Protein AF-A0A936DAD0-F1 (afdb_monomer_lite)

Foldseek 3Di:
DDQQPQQLQNPVDGNVVAQVCCLVVVDNDPFPVNVVSNLLSCLVQLVLVSNQVQADCPAPLVDDDPCSVVSSNCSSCVCPQKDWRHKAFQDGDRFWTWIWTAIDHPRHTQIKIWIWTWDQDPNHIHTHFIFIFGPVPDDPCSNNDDPVRVVVVCVVCVVRTDTD

pLDDT: mean 93.8, std 7.24, range [50.81, 98.56]

Secondary structure (DSSP, 8-state):
--TTSBPTT-SSSBSTTTTHHHHTSSS---SHHHHHHHHHHHHHHT-HHHHHHTB-TTSTT---STTHHHHHHHHHHHTTTEEEEEEEEEEE-SSEEEEEEEEEETTEE--EEEEEEEEEETTEEEEEEEEEEEGGGS-GGGGG--HHHHHHHHHH-GGG-B--

Radius of gyration: 15.32 Å; chains: 1; bounding box: 40×43×34 Å

Structure (mmCIF, N/CA/C/O backbone):
data_AF-A0A936DAD0-F1
#
_entry.id   AF-A0A936DAD0-F1
#
loop_
_atom_site.group_PDB
_atom_site.id
_atom_site.type_symbol
_atom_site.label_atom_id
_atom_site.label_alt_id
_atom_site.label_comp_id
_atom_site.label_asym_id
_atom_site.label_entity_id
_atom_site.label_seq_id
_atom_site.pdbx_PDB_ins_code
_atom_site.Cartn_x
_atom_site.Cartn_y
_atom_site.Cartn_z
_atom_site.occupancy
_atom_site.B_iso_or_equiv
_atom_site.auth_seq_id
_atom_site.auth_comp_id
_atom_site.auth_asym_id
_atom_site.auth_atom_id
_atom_site.pdbx_PDB_model_num
ATOM 1 N N . MET A 1 1 ? -2.760 -17.907 4.692 1.00 88.25 1 MET A N 1
ATOM 2 C CA . MET A 1 1 ? -3.794 -17.607 3.678 1.00 88.25 1 MET A CA 1
ATOM 3 C C . MET A 1 1 ? -3.794 -18.727 2.656 1.00 88.25 1 MET A C 1
ATOM 5 O O . MET A 1 1 ? -2.707 -19.138 2.271 1.00 88.25 1 MET A O 1
ATOM 9 N N . ARG A 1 2 ? -4.946 -19.255 2.243 1.00 92.94 2 ARG A N 1
ATOM 10 C CA . ARG A 1 2 ? -5.022 -20.230 1.140 1.00 92.94 2 ARG A CA 1
ATOM 11 C C . ARG A 1 2 ? -5.263 -19.492 -0.183 1.00 92.94 2 ARG A C 1
ATOM 13 O O . ARG A 1 2 ? -5.911 -18.450 -0.156 1.00 92.94 2 ARG A O 1
ATOM 20 N N . PRO A 1 3 ? -4.840 -20.039 -1.338 1.00 91.19 3 PRO A N 1
ATOM 21 C CA . PRO A 1 3 ? -5.017 -19.385 -2.642 1.00 91.19 3 PRO A CA 1
ATOM 22 C C . PRO A 1 3 ? -6.465 -18.944 -2.938 1.00 91.19 3 PRO A C 1
ATOM 24 O O . PRO A 1 3 ? -6.692 -17.849 -3.440 1.00 91.19 3 PRO A O 1
ATOM 27 N N . LYS A 1 4 ? -7.452 -19.760 -2.544 1.00 94.88 4 LYS A N 1
ATOM 28 C CA . LYS A 1 4 ? -8.888 -19.492 -2.746 1.00 94.88 4 LYS A CA 1
ATOM 29 C C . LYS A 1 4 ? -9.525 -18.514 -1.753 1.00 94.88 4 LYS A C 1
ATOM 31 O O . LYS A 1 4 ? -10.691 -18.167 -1.917 1.00 94.88 4 LYS A O 1
ATOM 36 N N . ASP A 1 5 ? -8.825 -18.150 -0.682 1.00 96.00 5 ASP A N 1
ATOM 37 C CA . ASP A 1 5 ? -9.369 -17.210 0.295 1.00 96.00 5 ASP A CA 1
ATOM 38 C C . ASP A 1 5 ? -9.417 -15.796 -0.332 1.00 96.00 5 ASP A C 1
ATOM 40 O O . ASP A 1 5 ? -8.601 -15.488 -1.209 1.00 96.00 5 ASP A O 1
ATOM 44 N N . PRO A 1 6 ? -10.346 -14.916 0.085 1.00 96.69 6 PRO A N 1
ATOM 45 C CA . PRO A 1 6 ? -10.391 -13.543 -0.412 1.00 96.69 6 PRO A CA 1
ATOM 46 C C . PRO A 1 6 ? -9.068 -12.810 -0.174 1.00 96.69 6 PRO A C 1
ATOM 48 O O . PRO A 1 6 ? -8.511 -12.868 0.927 1.00 96.69 6 PRO A O 1
ATOM 51 N N . CYS A 1 7 ? -8.584 -12.085 -1.184 1.00 97.88 7 CYS A N 1
ATOM 52 C CA . CYS A 1 7 ? -7.348 -11.321 -1.056 1.00 97.88 7 CYS A CA 1
ATOM 53 C C . CYS A 1 7 ? -7.479 -10.232 0.035 1.00 97.88 7 CYS A C 1
ATOM 55 O O . CYS A 1 7 ? -8.514 -9.553 0.073 1.00 97.88 7 CYS A O 1
ATOM 57 N N . PRO A 1 8 ? -6.462 -9.999 0.897 1.00 97.12 8 PRO A N 1
ATOM 58 C CA . PRO A 1 8 ? -6.539 -8.977 1.944 1.00 97.12 8 PRO A CA 1
ATOM 59 C C . PRO A 1 8 ? -6.825 -7.569 1.415 1.00 97.12 8 PRO A C 1
ATOM 61 O O . PRO A 1 8 ? -7.555 -6.822 2.063 1.00 97.12 8 PRO A O 1
ATOM 64 N N . CYS A 1 9 ? -6.327 -7.220 0.220 1.00 97.44 9 CYS A N 1
ATOM 65 C CA . CYS A 1 9 ? -6.613 -5.923 -0.400 1.00 97.44 9 CYS A CA 1
ATOM 66 C C . CYS A 1 9 ? -8.098 -5.707 -0.737 1.00 97.44 9 CYS A C 1
ATOM 68 O O . CYS A 1 9 ? -8.505 -4.570 -0.953 1.00 97.44 9 CYS A O 1
ATOM 70 N N . ARG A 1 10 ? -8.911 -6.775 -0.749 1.00 93.94 10 ARG A N 1
ATOM 71 C CA . ARG A 1 10 ? -10.358 -6.765 -1.022 1.00 93.94 10 ARG A CA 1
ATOM 72 C C . ARG A 1 10 ? -10.752 -6.202 -2.390 1.00 93.94 10 ARG A C 1
ATOM 74 O O . ARG A 1 10 ? -11.854 -5.696 -2.559 1.00 93.94 10 ARG A O 1
ATOM 81 N N . SER A 1 11 ? -9.917 -6.413 -3.404 1.00 84.69 11 SER A N 1
ATOM 82 C CA . SER A 1 11 ? -10.209 -6.104 -4.815 1.00 84.69 11 SER A CA 1
ATOM 83 C C . SER A 1 11 ? -11.333 -6.948 -5.457 1.00 84.69 11 SER A C 1
ATOM 85 O O . SER A 1 11 ? -11.580 -6.807 -6.649 1.00 84.69 11 SER A O 1
ATOM 87 N N . SER A 1 12 ? -12.025 -7.799 -4.687 1.00 80.00 12 SER A N 1
ATOM 88 C CA . SER A 1 12 ? -13.034 -8.794 -5.114 1.00 80.00 12 SER A CA 1
ATOM 89 C C . SER A 1 12 ? -12.501 -10.068 -5.788 1.00 80.00 12 SER A C 1
ATOM 91 O O . SER A 1 12 ? -13.293 -10.941 -6.130 1.00 80.00 12 SER A O 1
ATOM 93 N N . ALA A 1 13 ? -11.181 -10.223 -5.917 1.00 84.06 13 ALA A N 1
ATOM 94 C CA . ALA A 1 13 ? -10.538 -11.446 -6.403 1.00 84.06 13 ALA A CA 1
ATOM 95 C C . ALA A 1 13 ? -10.045 -12.357 -5.256 1.00 84.06 13 ALA A C 1
ATOM 97 O O . ALA A 1 13 ? -9.866 -11.923 -4.108 1.00 84.06 13 ALA A O 1
ATOM 98 N N . SER A 1 14 ? -9.810 -13.634 -5.577 1.00 96.69 14 SER A N 1
ATOM 99 C CA . SER A 1 14 ? -9.110 -14.564 -4.684 1.00 96.69 14 SER A CA 1
ATOM 100 C C . SER A 1 14 ? -7.666 -14.097 -4.454 1.00 96.69 14 SER A C 1
ATOM 102 O O . SER A 1 14 ? -7.139 -13.277 -5.208 1.00 96.69 14 SER A O 1
ATOM 104 N N . TYR A 1 15 ? -7.000 -14.593 -3.410 1.00 97.62 15 TYR A N 1
ATOM 105 C CA . TYR A 1 15 ? -5.585 -14.289 -3.201 1.00 97.62 15 TYR A CA 1
ATOM 106 C C . TYR A 1 15 ? -4.726 -14.747 -4.394 1.00 97.62 15 TYR A C 1
ATOM 108 O O . TYR A 1 15 ? -3.859 -13.986 -4.827 1.00 97.62 15 TYR A O 1
ATOM 116 N N . ALA A 1 16 ? -5.027 -15.925 -4.955 1.00 97.00 16 ALA A N 1
ATOM 117 C CA . ALA A 1 16 ? -4.348 -16.507 -6.115 1.00 97.00 16 ALA A CA 1
ATOM 118 C C . ALA A 1 16 ? -4.413 -15.624 -7.366 1.00 97.00 16 ALA A C 1
ATOM 120 O O . ALA A 1 16 ? -3.419 -15.475 -8.065 1.00 97.00 16 ALA A O 1
ATOM 121 N N . ASP A 1 17 ? -5.569 -15.008 -7.609 1.00 96.25 17 ASP A N 1
ATOM 122 C CA . 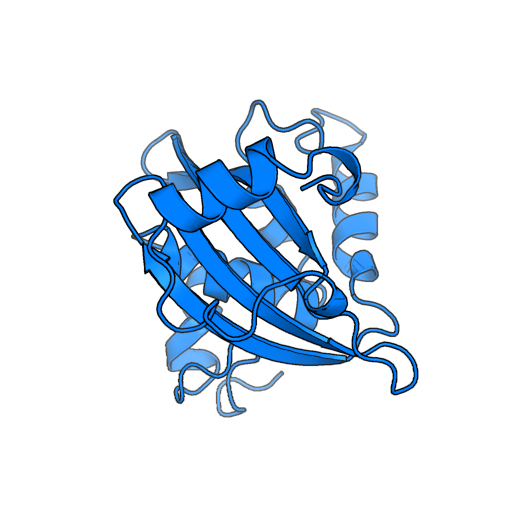ASP A 1 17 ? -5.821 -14.207 -8.812 1.00 96.25 17 ASP A CA 1
ATOM 123 C C . ASP A 1 17 ? -5.519 -12.715 -8.599 1.00 96.25 17 ASP A C 1
ATOM 125 O O . ASP A 1 17 ? -5.830 -11.882 -9.452 1.00 96.25 17 ASP A O 1
ATOM 129 N N . CYS A 1 18 ? -4.972 -12.346 -7.435 1.00 97.25 18 CYS A N 1
ATOM 130 C CA . CYS A 1 18 ? -4.755 -10.955 -7.061 1.00 97.25 18 CYS A CA 1
ATOM 131 C C . CYS A 1 18 ? -3.318 -10.660 -6.633 1.00 97.25 18 CYS A C 1
ATOM 133 O O . CYS A 1 18 ? -2.522 -10.232 -7.460 1.00 97.25 18 CYS A O 1
ATOM 135 N N . CYS A 1 19 ? -2.984 -10.821 -5.349 1.00 98.19 19 CYS A N 1
ATOM 136 C CA . CYS A 1 19 ? -1.678 -10.404 -4.827 1.00 98.19 19 CYS A CA 1
ATOM 137 C C . CYS A 1 19 ? -0.671 -11.552 -4.735 1.00 98.19 19 CYS A C 1
ATOM 139 O O . CYS A 1 19 ? 0.519 -11.277 -4.636 1.00 98.19 19 CYS A O 1
ATOM 141 N N . LEU A 1 20 ? -1.113 -12.816 -4.788 1.00 97.75 20 LEU A N 1
ATOM 142 C CA . LEU A 1 20 ? -0.194 -13.954 -4.758 1.00 97.75 20 LEU A CA 1
ATOM 143 C C . LEU A 1 20 ? 0.836 -13.911 -5.902 1.00 97.75 20 LEU A C 1
ATOM 145 O O . LEU A 1 20 ? 2.008 -14.053 -5.573 1.00 97.75 20 LEU A O 1
ATOM 149 N N . PRO A 1 21 ? 0.473 -13.613 -7.169 1.00 97.94 21 PRO A N 1
ATOM 150 C CA . PRO A 1 21 ? 1.447 -13.591 -8.261 1.00 97.94 21 PRO A CA 1
ATOM 151 C C . PRO A 1 21 ? 2.554 -12.542 -8.087 1.00 97.94 21 PRO A C 1
ATOM 153 O O . PRO A 1 21 ? 3.683 -12.725 -8.536 1.00 97.94 21 PRO A O 1
ATOM 156 N N . ALA A 1 22 ? 2.242 -11.432 -7.411 1.00 98.00 22 ALA A N 1
ATOM 157 C CA . ALA A 1 22 ? 3.247 -10.445 -7.038 1.00 98.00 22 ALA A CA 1
ATOM 158 C C . ALA A 1 22 ? 4.142 -10.978 -5.912 1.00 98.00 22 ALA A C 1
ATOM 160 O O . ALA A 1 22 ? 5.358 -10.835 -5.972 1.00 98.00 22 ALA A O 1
ATOM 161 N N . HIS A 1 23 ? 3.549 -11.609 -4.894 1.00 98.19 23 HIS A N 1
ATOM 162 C CA . HIS A 1 23 ? 4.275 -12.111 -3.727 1.00 98.19 23 HIS A CA 1
ATOM 163 C C . HIS A 1 23 ? 5.166 -13.325 -4.021 1.00 98.19 23 HIS A C 1
ATOM 165 O O . HIS A 1 23 ? 6.180 -13.490 -3.350 1.00 98.19 23 HIS A O 1
ATOM 171 N N . ASP A 1 24 ? 4.793 -14.180 -4.975 1.00 96.62 24 ASP A N 1
ATOM 172 C CA . ASP A 1 24 ? 5.586 -15.345 -5.390 1.00 96.62 24 ASP A CA 1
ATOM 173 C C . ASP A 1 24 ? 6.503 -15.064 -6.594 1.00 96.62 24 ASP A C 1
ATOM 175 O O . ASP A 1 24 ? 7.269 -15.935 -7.006 1.00 96.62 24 ASP A O 1
ATOM 179 N N . GLY A 1 25 ? 6.445 -13.844 -7.140 1.00 95.81 25 GLY A N 1
ATOM 180 C CA . GLY A 1 25 ? 7.282 -13.387 -8.247 1.00 95.81 25 GLY A CA 1
ATOM 181 C C . GLY A 1 25 ? 6.846 -13.870 -9.633 1.00 95.81 25 GLY A C 1
ATOM 182 O O . GLY A 1 25 ? 7.508 -13.535 -10.613 1.00 95.81 25 GLY A O 1
ATOM 183 N N . THR A 1 26 ? 5.743 -14.616 -9.763 1.00 96.94 26 THR A N 1
ATOM 184 C CA . THR A 1 26 ? 5.262 -15.103 -11.072 1.00 96.94 26 THR A CA 1
ATOM 185 C C . THR A 1 26 ? 4.715 -13.990 -11.963 1.00 96.94 26 THR A C 1
ATOM 187 O O . THR A 1 26 ? 4.781 -14.091 -13.190 1.00 96.94 26 THR A O 1
ATOM 190 N N . LYS A 1 27 ? 4.188 -12.915 -11.368 1.00 96.88 27 LYS A N 1
ATOM 191 C CA . LYS A 1 27 ? 3.764 -11.704 -12.073 1.00 96.88 27 LYS A CA 1
ATOM 192 C C . LYS A 1 27 ? 4.016 -10.463 -11.205 1.00 96.88 27 LYS A C 1
ATOM 194 O O . LYS A 1 27 ? 3.168 -10.118 -10.377 1.00 96.88 27 LYS A O 1
ATOM 199 N N . PRO A 1 28 ? 5.152 -9.772 -11.407 1.00 96.06 28 PRO A N 1
ATOM 200 C CA . PRO A 1 28 ? 5.440 -8.514 -10.730 1.00 96.06 28 PRO A CA 1
ATOM 201 C C . PRO A 1 28 ? 4.367 -7.447 -11.013 1.00 96.06 28 PRO A C 1
ATOM 203 O O . PRO A 1 28 ? 3.783 -7.448 -12.102 1.00 96.06 28 PRO A O 1
ATOM 206 N N . PRO A 1 29 ? 4.106 -6.523 -10.069 1.00 97.25 29 PRO A N 1
ATOM 207 C CA . PRO A 1 29 ? 3.216 -5.390 -10.303 1.00 97.25 29 PRO A CA 1
ATOM 208 C C . PRO A 1 29 ? 3.689 -4.537 -11.483 1.00 97.25 29 PRO A C 1
ATOM 210 O O . PRO A 1 29 ? 4.843 -4.114 -11.521 1.00 97.25 29 PRO A O 1
ATOM 213 N N . ALA A 1 30 ? 2.785 -4.250 -12.417 1.00 97.00 30 ALA A N 1
ATOM 214 C CA . ALA A 1 30 ? 3.073 -3.461 -13.614 1.00 97.00 30 ALA A CA 1
ATOM 215 C C . ALA A 1 30 ? 2.629 -1.991 -13.492 1.00 97.00 30 ALA A C 1
ATOM 217 O O . ALA A 1 30 ? 2.840 -1.204 -14.410 1.00 97.00 30 ALA A O 1
ATOM 218 N N . ALA A 1 31 ? 1.987 -1.620 -12.379 1.00 98.12 31 ALA A N 1
ATOM 219 C CA . ALA A 1 31 ? 1.513 -0.262 -12.122 1.00 98.12 31 ALA A CA 1
ATOM 220 C C . ALA A 1 31 ? 1.461 0.057 -10.613 1.00 98.12 31 ALA A C 1
ATOM 222 O O . ALA A 1 31 ? 1.213 -0.852 -9.808 1.00 98.12 31 ALA A O 1
ATOM 223 N N . PRO A 1 32 ? 1.577 1.340 -10.209 1.00 98.50 32 PRO A N 1
ATOM 224 C CA . PRO A 1 32 ? 1.482 1.781 -8.812 1.00 98.50 32 PRO A CA 1
ATOM 225 C C . PRO A 1 32 ? 0.285 1.214 -8.048 1.00 98.50 32 PRO A C 1
ATOM 227 O O . PRO A 1 32 ? 0.433 0.669 -6.955 1.00 98.50 32 PRO A O 1
ATOM 230 N N . ARG A 1 33 ? -0.909 1.232 -8.653 1.00 97.94 33 ARG A N 1
ATOM 231 C CA . ARG A 1 33 ? -2.118 0.659 -8.040 1.00 97.94 33 ARG A CA 1
ATOM 232 C C . ARG A 1 33 ? -2.001 -0.824 -7.678 1.00 97.94 33 ARG A C 1
ATOM 234 O O . ARG A 1 33 ? -2.652 -1.276 -6.735 1.00 97.94 33 ARG A O 1
ATOM 241 N N . GLU A 1 34 ? -1.252 -1.597 -8.460 1.00 98.12 34 GLU A N 1
ATOM 242 C CA . GLU A 1 34 ? -1.050 -3.026 -8.222 1.00 98.12 34 GLU A CA 1
ATOM 243 C C . GLU A 1 34 ? -0.063 -3.220 -7.076 1.00 98.12 34 GLU A C 1
ATOM 245 O O . GLU A 1 34 ? -0.328 -4.012 -6.169 1.00 98.12 34 GLU A O 1
ATOM 250 N N . LEU A 1 35 ? 1.014 -2.427 -7.060 1.00 98.56 35 LEU A N 1
ATOM 251 C CA . LEU A 1 35 ? 2.023 -2.482 -6.011 1.00 98.56 35 LEU A CA 1
ATOM 252 C C . LEU A 1 35 ? 1.474 -2.015 -4.655 1.00 98.56 35 LEU A C 1
ATOM 254 O O . LEU A 1 35 ? 1.744 -2.672 -3.653 1.00 98.56 35 LEU A O 1
ATOM 258 N N . VAL A 1 36 ? 0.615 -0.988 -4.610 1.00 98.44 36 VAL A N 1
ATOM 259 C CA . VAL A 1 36 ? -0.129 -0.607 -3.391 1.00 98.44 36 VAL A CA 1
ATOM 260 C C . VAL A 1 36 ? -0.915 -1.796 -2.835 1.00 98.44 36 VAL A C 1
ATOM 262 O O . VAL A 1 36 ? -0.822 -2.117 -1.651 1.00 98.44 36 VAL A O 1
ATOM 265 N N . ARG A 1 37 ? -1.689 -2.487 -3.683 1.00 98.44 37 ARG A N 1
ATOM 266 C CA . ARG A 1 37 ? -2.514 -3.631 -3.255 1.00 98.44 37 ARG A CA 1
ATOM 267 C C . ARG A 1 37 ? -1.666 -4.802 -2.766 1.00 98.44 37 ARG A C 1
ATOM 269 O O . ARG A 1 37 ? -2.039 -5.440 -1.774 1.00 98.44 37 ARG A O 1
ATOM 276 N N . ALA A 1 38 ? -0.560 -5.083 -3.454 1.00 98.38 38 ALA A N 1
ATOM 277 C CA . ALA A 1 38 ? 0.387 -6.119 -3.067 1.00 98.38 38 ALA A CA 1
ATOM 278 C C . ALA A 1 38 ? 1.040 -5.777 -1.721 1.00 98.38 38 ALA A C 1
ATOM 280 O O . ALA A 1 38 ? 0.884 -6.538 -0.771 1.00 98.38 38 ALA A O 1
ATOM 281 N N . ARG A 1 39 ? 1.630 -4.583 -1.570 1.00 98.38 39 ARG A N 1
ATOM 282 C CA . ARG A 1 39 ? 2.241 -4.127 -0.306 1.00 98.38 39 ARG A CA 1
ATOM 283 C C . ARG A 1 39 ? 1.242 -4.125 0.854 1.00 98.38 39 ARG A C 1
ATOM 285 O O . ARG A 1 39 ? 1.541 -4.673 1.911 1.00 98.38 39 ARG A O 1
ATOM 292 N N . TYR A 1 40 ? 0.017 -3.631 0.652 1.00 98.31 40 TYR A N 1
ATOM 293 C CA . TYR A 1 40 ? -1.049 -3.713 1.660 1.00 98.31 40 TYR A CA 1
ATOM 294 C C . TYR A 1 40 ? -1.314 -5.159 2.108 1.00 98.31 40 TYR A C 1
ATOM 296 O O . TYR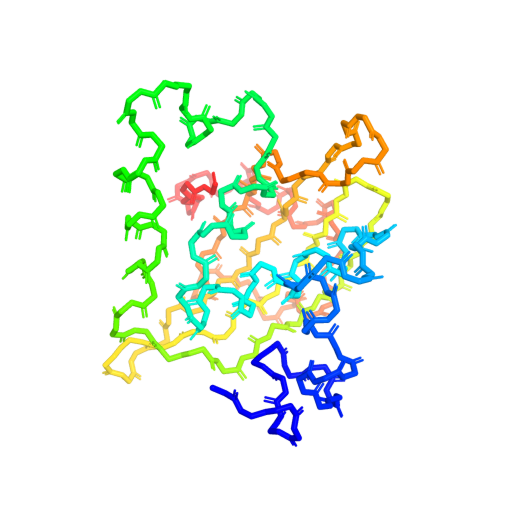 A 1 40 ? -1.416 -5.454 3.301 1.00 98.31 40 TYR A O 1
ATOM 304 N N . SER A 1 41 ? -1.421 -6.080 1.146 1.00 98.38 41 SER A N 1
ATOM 305 C CA . SER A 1 41 ? -1.660 -7.494 1.439 1.00 98.38 41 SER A CA 1
ATOM 306 C C . SER A 1 41 ? -0.455 -8.155 2.104 1.00 98.38 41 SER A C 1
ATOM 308 O O . SER A 1 41 ? -0.641 -9.003 2.973 1.00 98.38 41 SER A O 1
ATOM 310 N N . ALA A 1 42 ? 0.763 -7.755 1.747 1.00 98.38 42 ALA A N 1
ATOM 311 C CA . ALA A 1 42 ? 1.994 -8.220 2.368 1.00 98.38 42 ALA A CA 1
ATOM 312 C C . ALA A 1 42 ? 2.083 -7.803 3.842 1.00 98.38 42 ALA A C 1
ATOM 314 O O . ALA A 1 42 ? 2.376 -8.654 4.679 1.00 98.38 42 ALA A O 1
ATOM 315 N N . PHE A 1 43 ? 1.716 -6.564 4.192 1.00 97.81 43 PHE A N 1
ATOM 316 C CA . PHE A 1 43 ? 1.585 -6.145 5.594 1.00 97.81 43 PHE A CA 1
ATOM 317 C C . PHE A 1 43 ? 0.545 -6.979 6.355 1.00 97.81 43 PHE A C 1
ATOM 319 O O . PHE A 1 43 ? 0.817 -7.452 7.458 1.00 97.81 43 PHE A O 1
ATOM 326 N N . ALA A 1 44 ? -0.621 -7.227 5.749 1.00 97.56 44 ALA A N 1
ATOM 327 C CA . ALA A 1 44 ? -1.676 -8.043 6.355 1.00 97.56 44 ALA A CA 1
ATOM 328 C C . ALA A 1 44 ? -1.264 -9.508 6.594 1.00 97.56 44 ALA A C 1
ATOM 330 O O . ALA A 1 44 ? -1.825 -10.178 7.463 1.00 97.56 44 ALA A O 1
ATOM 331 N N . LEU A 1 45 ? -0.315 -10.014 5.804 1.00 97.44 45 LEU A N 1
ATOM 332 C CA . LEU A 1 45 ? 0.163 -11.396 5.841 1.00 97.44 45 LEU A CA 1
ATOM 333 C C . LEU A 1 45 ? 1.530 -11.556 6.527 1.00 97.44 45 LEU A C 1
ATOM 335 O O . LEU A 1 45 ? 1.955 -12.690 6.731 1.00 97.44 45 LEU A O 1
ATOM 339 N N . GLY A 1 46 ? 2.200 -10.458 6.889 1.00 97.81 46 GLY A N 1
ATOM 340 C CA . GLY A 1 46 ? 3.544 -10.475 7.474 1.00 97.81 46 GLY A CA 1
ATOM 341 C C . GLY A 1 46 ? 4.644 -10.893 6.491 1.00 97.81 46 GLY A C 1
ATOM 342 O O . GLY A 1 46 ? 5.601 -11.546 6.894 1.00 97.81 46 GLY A O 1
ATOM 343 N N . LEU A 1 47 ? 4.513 -10.555 5.204 1.00 98.25 47 LEU A N 1
ATOM 344 C CA . LEU A 1 47 ? 5.487 -10.896 4.157 1.00 98.25 47 LEU A CA 1
ATOM 345 C C . LEU A 1 47 ? 6.598 -9.836 4.076 1.00 98.25 47 LEU A C 1
ATOM 347 O O . LEU A 1 47 ? 6.678 -9.082 3.106 1.00 98.25 47 LEU A O 1
ATOM 351 N N . GLY A 1 48 ? 7.440 -9.756 5.111 1.00 96.94 48 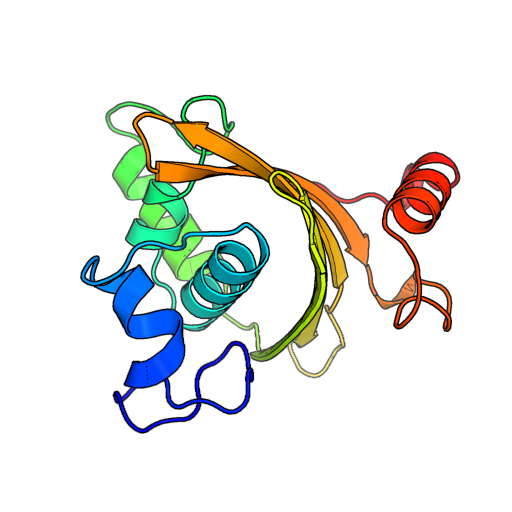GLY A N 1
ATOM 352 C CA . GLY A 1 48 ? 8.485 -8.730 5.219 1.00 96.94 48 GLY A CA 1
ATOM 353 C C . GLY A 1 48 ? 9.521 -8.760 4.097 1.00 96.94 48 GLY A C 1
ATOM 354 O O . GLY A 1 48 ? 9.945 -7.700 3.659 1.00 96.94 48 GLY A O 1
ATOM 355 N N . GLU A 1 49 ? 9.860 -9.943 3.579 1.00 96.69 49 GLU A N 1
ATOM 356 C CA . GLU A 1 49 ? 10.769 -10.094 2.430 1.00 96.69 49 GLU A CA 1
ATOM 357 C C . GLU A 1 49 ? 10.238 -9.356 1.197 1.00 96.69 49 GLU A C 1
ATOM 359 O O . GLU A 1 49 ? 10.950 -8.576 0.574 1.00 96.69 49 GLU A O 1
ATOM 364 N N . PHE A 1 50 ? 8.949 -9.527 0.884 1.00 97.69 50 PHE A N 1
ATOM 365 C CA . PHE A 1 50 ? 8.310 -8.821 -0.226 1.00 97.69 50 PHE A CA 1
ATOM 366 C C . PHE A 1 50 ? 8.250 -7.309 0.024 1.00 97.69 50 PHE A C 1
ATOM 368 O O . PHE A 1 50 ? 8.472 -6.514 -0.888 1.00 97.69 50 PHE A O 1
ATOM 375 N N . LEU A 1 51 ? 7.947 -6.893 1.259 1.00 97.38 51 LEU A N 1
ATOM 376 C CA . LEU A 1 51 ? 7.896 -5.476 1.623 1.00 97.38 51 LEU A CA 1
ATOM 377 C C . LEU A 1 51 ? 9.260 -4.804 1.462 1.00 97.38 51 LEU A C 1
ATOM 379 O O . LEU A 1 51 ? 9.316 -3.728 0.874 1.00 97.38 51 LEU A O 1
ATOM 383 N N . HIS A 1 52 ? 10.327 -5.450 1.934 1.00 96.12 52 HIS A N 1
ATOM 384 C CA . HIS A 1 52 ? 11.701 -4.974 1.804 1.00 96.12 52 HIS A CA 1
ATOM 385 C C . HIS A 1 52 ? 12.137 -4.951 0.339 1.00 96.12 52 HIS A C 1
ATOM 387 O O . HIS A 1 52 ? 12.553 -3.919 -0.172 1.00 96.12 52 HIS A O 1
ATOM 393 N N . ALA A 1 53 ? 11.938 -6.061 -0.377 1.00 95.50 53 ALA A N 1
ATOM 394 C CA . ALA A 1 53 ? 12.297 -6.180 -1.784 1.00 95.50 53 ALA A CA 1
ATOM 395 C C . ALA A 1 53 ? 11.510 -5.230 -2.694 1.00 95.50 53 ALA A C 1
ATOM 397 O O . ALA A 1 53 ? 11.860 -5.100 -3.854 1.00 95.50 53 ALA A O 1
ATOM 398 N N . THR A 1 54 ? 10.438 -4.583 -2.237 1.00 97.12 54 THR A N 1
ATOM 399 C CA . THR A 1 54 ? 9.694 -3.601 -3.044 1.00 97.12 54 THR A CA 1
ATOM 400 C C . THR A 1 54 ? 9.953 -2.155 -2.635 1.00 97.12 54 THR A C 1
ATOM 402 O O . THR A 1 54 ? 9.275 -1.272 -3.154 1.00 97.12 54 THR A O 1
ATOM 405 N N . LEU A 1 55 ? 10.909 -1.896 -1.740 1.00 96.69 55 LEU A N 1
ATOM 406 C CA . LEU A 1 55 ? 11.442 -0.555 -1.490 1.00 96.69 55 LEU A CA 1
ATOM 407 C C . LEU A 1 55 ? 12.393 -0.148 -2.620 1.00 96.69 55 LEU A C 1
ATOM 409 O O . LEU A 1 55 ? 13.034 -1.011 -3.221 1.00 96.69 55 LEU A O 1
ATOM 413 N N . SER A 1 56 ? 12.461 1.145 -2.923 1.00 95.69 56 SER A N 1
ATOM 414 C CA . SER A 1 56 ? 13.520 1.685 -3.775 1.00 95.69 56 SER A CA 1
ATOM 415 C C . SER A 1 56 ? 14.865 1.590 -3.073 1.00 95.69 56 SER A C 1
ATOM 417 O O . SER A 1 56 ? 14.942 1.562 -1.843 1.00 95.69 56 SER A O 1
ATOM 419 N N . SER A 1 57 ? 15.926 1.556 -3.871 1.00 92.94 57 SER A N 1
ATOM 420 C CA . SER A 1 57 ? 17.300 1.481 -3.369 1.00 92.94 57 SER A CA 1
ATOM 421 C C . SER A 1 57 ? 17.705 2.676 -2.492 1.00 92.94 57 SER A C 1
ATOM 423 O O . SER A 1 57 ? 18.607 2.552 -1.669 1.00 92.94 57 SER A O 1
ATOM 425 N N . ASP A 1 58 ? 17.031 3.819 -2.643 1.00 89.69 58 ASP A N 1
ATOM 426 C CA . ASP A 1 58 ? 17.253 5.052 -1.879 1.00 89.69 58 ASP A CA 1
ATOM 427 C C . ASP A 1 58 ? 16.331 5.215 -0.656 1.00 89.69 58 ASP A C 1
ATOM 429 O O . ASP A 1 58 ? 16.443 6.203 0.074 1.00 89.69 58 ASP A O 1
ATOM 433 N N . HIS A 1 59 ? 15.423 4.267 -0.413 1.00 91.25 59 HIS A N 1
ATOM 434 C CA . HIS A 1 59 ? 14.506 4.321 0.720 1.00 91.25 59 HIS A CA 1
ATOM 435 C C . HIS A 1 59 ? 15.265 4.117 2.042 1.00 91.25 59 HIS A C 1
ATOM 437 O O . HIS A 1 59 ? 16.108 3.231 2.144 1.00 91.25 59 HIS A O 1
ATOM 443 N N . GLU A 1 60 ? 14.930 4.860 3.103 1.00 85.50 60 GLU A N 1
ATOM 444 C CA . GLU A 1 60 ? 15.652 4.779 4.390 1.00 85.50 60 GLU A CA 1
ATOM 445 C C . GLU A 1 60 ? 15.626 3.376 5.027 1.00 85.50 60 GLU A C 1
ATOM 447 O O . GLU A 1 60 ? 16.583 2.937 5.664 1.00 85.50 60 GLU A O 1
ATOM 452 N N . ASP A 1 61 ? 14.524 2.654 4.816 1.00 85.56 61 ASP A N 1
ATOM 453 C CA . ASP A 1 61 ? 14.371 1.259 5.233 1.00 85.56 61 ASP A CA 1
ATOM 454 C C . ASP A 1 61 ? 15.059 0.246 4.305 1.00 85.56 61 ASP A C 1
ATOM 456 O O . ASP A 1 61 ? 15.175 -0.918 4.683 1.00 85.56 61 ASP A O 1
ATOM 460 N N . HIS A 1 62 ? 15.526 0.646 3.122 1.00 83.56 62 HIS A N 1
ATOM 461 C CA . HIS A 1 62 ? 16.336 -0.196 2.242 1.00 83.56 62 HIS A CA 1
ATOM 462 C C . HIS A 1 62 ? 17.800 -0.140 2.715 1.00 83.56 62 HIS A C 1
ATOM 464 O O . HIS A 1 62 ? 18.682 0.420 2.069 1.00 83.56 62 HIS A O 1
ATOM 470 N N . ALA A 1 63 ? 18.050 -0.663 3.918 1.00 71.31 63 ALA A N 1
ATOM 471 C CA . ALA A 1 63 ? 19.390 -0.720 4.490 1.00 71.31 63 ALA A CA 1
ATOM 472 C C . ALA A 1 63 ? 20.215 -1.833 3.825 1.00 71.31 63 ALA A C 1
ATOM 474 O O . ALA A 1 63 ? 19.750 -2.965 3.705 1.00 71.31 63 ALA A O 1
ATOM 475 N N . ASP A 1 64 ? 21.461 -1.531 3.458 1.00 62.25 64 ASP A N 1
ATOM 476 C CA . ASP A 1 64 ? 22.394 -2.511 2.901 1.00 62.25 64 ASP A CA 1
ATOM 477 C C . ASP A 1 64 ? 23.108 -3.327 3.998 1.00 62.25 64 ASP A C 1
ATOM 479 O O . ASP A 1 64 ? 23.437 -2.827 5.077 1.00 62.25 64 ASP A O 1
ATOM 483 N N . GLY A 1 65 ? 23.424 -4.592 3.698 1.00 66.31 65 GLY A N 1
ATOM 484 C CA . GLY A 1 65 ? 24.310 -5.435 4.514 1.00 66.31 65 GLY A CA 1
ATOM 485 C C . GLY A 1 65 ? 23.620 -6.218 5.642 1.00 66.31 65 GLY A C 1
ATOM 486 O O . GLY A 1 65 ? 22.527 -6.754 5.465 1.00 66.31 65 GLY A O 1
ATOM 487 N N . ASP A 1 66 ? 24.275 -6.323 6.805 1.00 64.31 66 ASP A N 1
ATOM 488 C CA . ASP A 1 66 ? 23.862 -7.182 7.937 1.00 64.31 66 ASP A CA 1
ATOM 489 C C . ASP A 1 66 ? 22.518 -6.786 8.584 1.00 64.31 66 ASP A C 1
ATOM 491 O O . ASP A 1 66 ? 21.999 -7.504 9.443 1.00 64.31 66 ASP A O 1
ATOM 495 N N . ASP A 1 67 ? 21.941 -5.651 8.185 1.00 82.75 67 ASP A N 1
ATOM 496 C CA . ASP A 1 67 ? 20.701 -5.124 8.750 1.00 82.75 67 ASP A CA 1
ATOM 497 C C . ASP A 1 67 ? 19.425 -5.624 8.053 1.00 82.75 67 ASP A C 1
ATOM 499 O O . ASP A 1 67 ? 18.331 -5.590 8.626 1.00 82.75 67 ASP A O 1
ATOM 503 N N . VAL A 1 68 ? 19.552 -6.170 6.839 1.00 89.31 68 VAL A N 1
ATOM 504 C CA . VAL A 1 68 ? 18.409 -6.670 6.055 1.00 89.31 68 VAL A CA 1
ATOM 505 C C . VAL A 1 68 ? 17.568 -7.679 6.854 1.00 89.31 68 VAL A C 1
ATOM 507 O O . VAL A 1 68 ? 16.349 -7.498 6.933 1.00 89.31 68 VAL A O 1
ATOM 510 N N . PRO A 1 69 ? 18.145 -8.692 7.544 1.00 92.56 69 PRO A N 1
ATOM 511 C CA . PRO A 1 69 ? 17.347 -9.631 8.335 1.00 92.56 69 PRO A CA 1
ATOM 512 C C . PRO A 1 69 ? 16.569 -8.961 9.476 1.00 92.56 69 PRO A C 1
ATOM 514 O O . PRO A 1 69 ? 15.452 -9.384 9.799 1.00 92.56 69 PRO A O 1
ATOM 517 N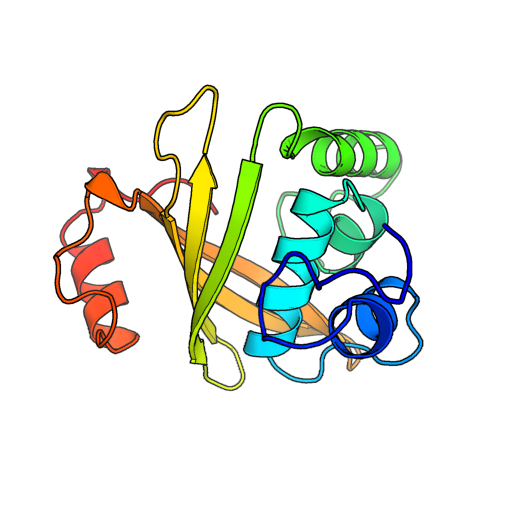 N . ARG A 1 70 ? 17.130 -7.910 10.095 1.00 92.00 70 ARG A N 1
ATOM 518 C CA . ARG A 1 70 ? 16.438 -7.140 11.138 1.00 92.00 70 ARG A CA 1
ATOM 519 C C . ARG A 1 70 ? 15.260 -6.390 10.532 1.00 92.00 70 ARG A C 1
ATOM 521 O O . ARG A 1 70 ? 14.144 -6.541 11.034 1.00 92.00 70 ARG A O 1
ATOM 528 N N . ARG A 1 71 ? 15.478 -5.666 9.433 1.00 92.12 71 ARG A N 1
ATOM 529 C CA . ARG A 1 71 ? 14.429 -4.895 8.760 1.00 92.12 71 ARG A CA 1
ATOM 530 C C . ARG A 1 71 ? 13.299 -5.782 8.246 1.00 92.12 71 ARG A C 1
ATOM 532 O O . ARG A 1 71 ? 12.127 -5.497 8.485 1.00 92.12 71 ARG A O 1
ATOM 539 N N . VAL A 1 72 ? 13.625 -6.910 7.617 1.00 95.06 72 VAL A N 1
ATOM 540 C CA . VAL A 1 72 ? 12.633 -7.907 7.185 1.00 95.06 72 VAL A CA 1
ATOM 541 C C . VAL A 1 72 ? 11.797 -8.393 8.368 1.00 95.06 72 VAL A C 1
ATOM 543 O O . VAL A 1 72 ? 10.571 -8.514 8.258 1.00 95.06 72 VAL A O 1
ATOM 546 N N . ARG A 1 73 ? 12.420 -8.659 9.523 1.00 95.00 73 ARG A N 1
ATOM 547 C CA . ARG A 1 73 ? 11.703 -9.072 10.737 1.00 95.00 73 ARG A CA 1
ATOM 548 C C . ARG A 1 73 ? 10.789 -7.965 11.261 1.00 95.00 73 ARG A C 1
ATOM 550 O O . ARG A 1 73 ? 9.665 -8.258 11.673 1.00 95.00 73 ARG A O 1
ATOM 557 N N . GLU A 1 74 ? 11.242 -6.718 11.254 1.00 94.38 74 GLU A N 1
ATOM 558 C CA . GLU A 1 74 ? 10.436 -5.556 11.642 1.00 94.38 74 GLU A CA 1
ATOM 559 C C . GLU A 1 74 ? 9.210 -5.425 10.734 1.00 94.38 74 GLU A C 1
ATOM 561 O O . GLU A 1 74 ? 8.082 -5.490 11.226 1.00 94.38 74 GLU A O 1
ATOM 566 N N . LEU A 1 75 ? 9.401 -5.418 9.413 1.00 94.81 75 LEU A N 1
ATOM 567 C CA . LEU A 1 75 ? 8.319 -5.371 8.422 1.00 94.81 75 LEU A CA 1
ATOM 568 C C . LEU A 1 75 ? 7.345 -6.551 8.551 1.00 94.81 75 LEU A C 1
ATOM 570 O O . LEU A 1 75 ? 6.128 -6.367 8.524 1.00 94.81 75 LEU A O 1
ATOM 574 N N . SER A 1 76 ? 7.858 -7.764 8.782 1.00 97.06 76 SER A N 1
ATOM 575 C CA . SER A 1 76 ? 7.036 -8.970 8.989 1.00 97.06 76 SER A CA 1
ATOM 576 C C . SER A 1 76 ? 6.154 -8.884 10.237 1.00 97.06 76 SER A C 1
ATOM 578 O O . SER A 1 76 ? 5.174 -9.621 10.369 1.00 97.06 76 SER A O 1
ATOM 580 N N . THR A 1 77 ? 6.506 -8.017 11.190 1.00 96.69 77 THR A N 1
ATOM 581 C CA . THR A 1 77 ? 5.795 -7.869 12.463 1.00 96.69 77 THR A CA 1
ATOM 582 C C . THR A 1 77 ? 5.080 -6.532 12.629 1.00 96.69 77 THR A C 1
ATOM 584 O O . THR A 1 77 ? 4.266 -6.426 13.545 1.00 96.69 77 THR A O 1
ATOM 587 N N . ALA A 1 78 ? 5.278 -5.578 11.715 1.00 93.38 78 ALA A N 1
ATOM 588 C CA . ALA A 1 78 ? 4.642 -4.259 11.718 1.00 93.38 78 ALA A CA 1
ATOM 589 C C . ALA A 1 78 ? 3.103 -4.332 11.750 1.00 93.38 78 ALA A C 1
ATOM 591 O O . ALA A 1 78 ? 2.446 -3.506 12.374 1.00 93.38 78 ALA A O 1
ATOM 592 N N . GLY A 1 79 ? 2.520 -5.369 11.139 1.00 92.38 79 GLY A N 1
ATOM 593 C CA . GLY A 1 79 ? 1.075 -5.608 11.142 1.00 92.38 79 GLY A CA 1
ATOM 594 C C . GLY A 1 79 ? 0.516 -6.289 12.400 1.00 92.38 79 GLY A C 1
ATOM 595 O O . GLY A 1 79 ? -0.695 -6.509 12.487 1.00 92.38 79 GLY A O 1
ATOM 596 N N . LYS A 1 80 ? 1.347 -6.685 13.378 1.00 93.94 80 LYS A N 1
ATOM 597 C CA . LYS A 1 80 ? 0.872 -7.436 14.554 1.00 93.94 80 LYS A CA 1
ATOM 598 C C . LYS A 1 80 ? -0.095 -6.601 15.391 1.00 93.94 80 LYS A C 1
ATOM 600 O O . LYS A 1 80 ? 0.212 -5.497 15.814 1.00 93.94 80 LYS A O 1
ATOM 605 N N . GLY A 1 81 ? -1.261 -7.176 15.685 1.00 95.06 81 GLY A N 1
ATOM 606 C CA . GLY A 1 81 ? -2.324 -6.495 16.433 1.00 95.06 81 GLY A CA 1
ATOM 607 C C . GLY A 1 81 ? -3.209 -5.584 15.577 1.00 95.06 81 GLY A C 1
ATOM 608 O O . GLY A 1 81 ? -4.228 -5.099 16.078 1.00 95.06 81 GLY A O 1
ATOM 609 N N . LEU A 1 82 ? -2.877 -5.413 14.293 1.00 97.44 82 LEU A N 1
ATOM 610 C CA . LEU A 1 82 ? -3.686 -4.690 13.322 1.00 97.44 82 LEU A CA 1
ATOM 611 C C . LEU A 1 82 ? -4.620 -5.642 12.571 1.00 97.44 82 LEU A C 1
ATOM 613 O O . LEU A 1 82 ? -4.303 -6.794 12.274 1.00 97.44 82 LEU A O 1
ATOM 617 N N . LYS A 1 83 ? -5.804 -5.136 12.243 1.00 97.50 83 LYS A N 1
ATOM 618 C CA . LYS A 1 83 ? -6.825 -5.819 11.456 1.00 97.50 83 LYS A CA 1
ATOM 619 C C . LYS A 1 83 ? -7.003 -5.083 10.133 1.00 97.50 83 LYS A C 1
ATOM 621 O O . LYS A 1 83 ? -7.602 -4.011 10.091 1.00 97.50 83 LYS A O 1
ATOM 626 N N . TYR A 1 84 ? -6.508 -5.695 9.062 1.00 97.00 84 TYR A N 1
ATOM 627 C CA . TYR A 1 84 ? -6.551 -5.181 7.693 1.00 97.00 84 TYR A CA 1
ATOM 628 C C . TYR A 1 84 ? -7.885 -5.533 7.027 1.00 97.00 84 TYR A C 1
ATOM 630 O O . TYR A 1 84 ? -8.198 -6.707 6.824 1.00 97.00 84 TYR A O 1
ATOM 638 N N . MET A 1 85 ? -8.707 -4.521 6.741 1.00 97.12 85 MET A N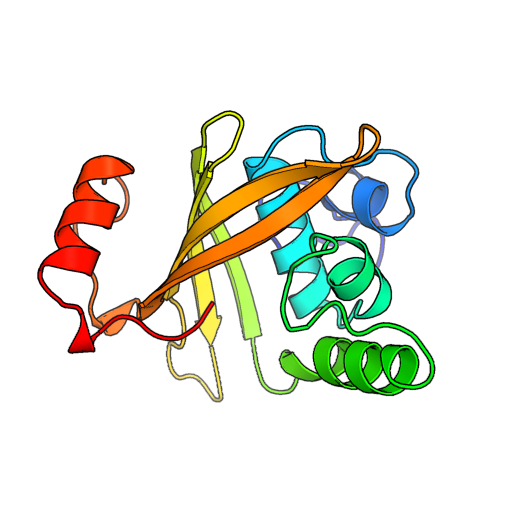 1
ATOM 639 C CA . MET A 1 85 ? -10.082 -4.680 6.249 1.00 97.12 85 MET A CA 1
ATOM 640 C C . MET A 1 85 ? -10.268 -4.409 4.755 1.00 97.12 85 MET A C 1
ATOM 642 O O . MET A 1 85 ? -11.316 -4.765 4.216 1.00 97.12 85 MET A O 1
ATOM 646 N N . GLY A 1 86 ? -9.264 -3.854 4.089 1.00 97.12 86 GLY A N 1
ATOM 647 C CA . GLY A 1 86 ? -9.235 -3.577 2.658 1.00 97.12 86 GLY A CA 1
ATOM 648 C C . GLY A 1 86 ? -8.502 -2.277 2.341 1.00 97.12 86 GLY A C 1
ATOM 649 O O . GLY A 1 86 ? -8.275 -1.444 3.225 1.00 97.12 86 GLY A O 1
ATOM 650 N N . VAL A 1 87 ? -8.164 -2.111 1.065 1.00 97.75 87 VAL A N 1
ATOM 651 C CA . VAL A 1 87 ? -7.571 -0.886 0.530 1.00 97.75 87 VAL A CA 1
ATOM 652 C C . VAL A 1 87 ? -8.303 -0.459 -0.735 1.00 97.75 87 VAL A C 1
ATOM 654 O O . VAL A 1 87 ? -8.471 -1.245 -1.668 1.00 97.75 87 VAL A O 1
ATOM 657 N N . ASP A 1 88 ? -8.716 0.803 -0.763 1.00 96.25 88 ASP A N 1
ATOM 658 C CA . ASP A 1 88 ? -9.357 1.416 -1.920 1.00 96.25 88 ASP A CA 1
ATOM 659 C C . ASP A 1 88 ? -8.342 2.333 -2.604 1.00 96.25 88 ASP A C 1
ATOM 661 O O . ASP A 1 88 ? -7.999 3.381 -2.066 1.00 96.25 88 ASP A O 1
ATOM 665 N N . VAL A 1 89 ? -7.840 1.935 -3.777 1.00 96.81 89 VAL A N 1
ATOM 666 C CA . VAL A 1 89 ? -7.004 2.814 -4.614 1.00 96.81 89 VAL A CA 1
ATOM 667 C C . VAL A 1 89 ? -7.929 3.761 -5.367 1.00 96.81 89 VAL A C 1
ATOM 669 O O . VAL A 1 89 ? -8.680 3.316 -6.238 1.00 96.81 89 VAL A O 1
ATOM 672 N N . LEU A 1 90 ? -7.882 5.039 -5.001 1.00 96.00 90 LEU A N 1
ATOM 673 C CA . LEU A 1 90 ? -8.780 6.090 -5.473 1.00 96.00 90 LEU A CA 1
ATOM 674 C C . LEU A 1 90 ? -8.316 6.674 -6.809 1.00 96.00 90 LEU A C 1
ATOM 676 O O . LEU A 1 90 ? -9.126 6.895 -7.705 1.00 96.00 90 LEU A O 1
ATOM 680 N N . ALA A 1 91 ? -7.007 6.878 -6.953 1.00 96.38 91 ALA A N 1
ATOM 681 C CA . ALA A 1 91 ? -6.379 7.384 -8.167 1.00 96.38 91 ALA A CA 1
ATOM 682 C C . ALA A 1 91 ? -4.980 6.778 -8.334 1.00 96.38 91 ALA A C 1
ATOM 684 O O . ALA A 1 91 ? -4.339 6.398 -7.356 1.00 96.38 91 ALA A O 1
ATOM 685 N N . SER A 1 92 ? -4.514 6.671 -9.576 1.00 97.38 92 SER A N 1
ATOM 686 C CA . SER A 1 92 ? -3.178 6.169 -9.905 1.00 97.38 92 SER A CA 1
ATOM 687 C C . SER A 1 92 ? -2.694 6.819 -11.192 1.00 97.38 92 SER A C 1
ATOM 689 O O . SER A 1 92 ? -3.471 6.954 -12.137 1.00 97.38 92 SER A O 1
ATOM 691 N N . THR A 1 93 ? -1.416 7.173 -11.219 1.00 97.25 93 THR A N 1
ATOM 692 C CA . THR A 1 93 ? -0.651 7.540 -12.416 1.00 97.25 93 THR A CA 1
ATOM 693 C C . THR A 1 93 ? 0.400 6.453 -12.675 1.00 97.25 93 THR A C 1
ATOM 695 O O . THR A 1 93 ? 0.301 5.358 -12.109 1.00 97.25 93 THR A O 1
ATOM 698 N N . ASP A 1 94 ? 1.403 6.753 -13.502 1.00 96.88 94 ASP A N 1
ATOM 699 C CA . ASP A 1 94 ? 2.549 5.872 -13.750 1.00 96.88 94 ASP A CA 1
ATOM 700 C C . ASP A 1 94 ? 3.540 5.829 -12.575 1.00 96.88 94 ASP A C 1
ATOM 702 O O . ASP A 1 94 ? 4.273 4.852 -12.426 1.00 96.88 94 ASP A O 1
ATOM 706 N N . THR A 1 95 ? 3.548 6.857 -11.720 1.00 97.62 95 THR A N 1
ATOM 707 C CA . THR A 1 95 ? 4.512 7.011 -10.614 1.00 97.62 95 THR A CA 1
ATOM 708 C C . THR A 1 95 ? 3.863 7.279 -9.261 1.00 97.62 95 THR A C 1
ATOM 710 O O . THR A 1 95 ? 4.558 7.300 -8.251 1.00 97.62 95 THR A O 1
ATOM 713 N N . GLU A 1 96 ? 2.546 7.463 -9.190 1.00 98.19 96 GLU A N 1
ATOM 714 C CA . GLU A 1 96 ? 1.848 7.768 -7.941 1.00 98.19 96 GLU A CA 1
ATOM 715 C C . GLU A 1 96 ? 0.566 6.951 -7.793 1.00 98.19 96 GLU A C 1
ATOM 717 O O . GLU A 1 96 ? -0.089 6.590 -8.775 1.00 98.19 96 GLU A O 1
ATOM 722 N N . ALA A 1 97 ? 0.169 6.689 -6.549 1.00 98.19 97 ALA A N 1
ATOM 723 C CA . ALA A 1 97 ? -1.144 6.139 -6.239 1.00 98.19 97 ALA A CA 1
ATOM 724 C C . ALA A 1 97 ? -1.690 6.722 -4.935 1.00 98.19 97 ALA A C 1
ATOM 726 O O . ALA A 1 97 ? -1.038 6.654 -3.896 1.00 98.19 97 ALA A O 1
ATOM 727 N N . LEU A 1 98 ? -2.914 7.250 -4.997 1.00 98.19 98 LEU A N 1
ATOM 728 C CA . LEU A 1 98 ? -3.681 7.686 -3.835 1.00 98.19 98 LEU A CA 1
ATOM 729 C C . LEU A 1 98 ? -4.616 6.561 -3.406 1.00 98.19 98 LEU A C 1
ATOM 731 O O . LEU A 1 98 ? -5.422 6.078 -4.211 1.00 98.19 98 LEU A O 1
ATOM 735 N N . PHE A 1 99 ? -4.558 6.164 -2.141 1.00 97.50 99 PHE A N 1
ATOM 736 C CA . PHE A 1 99 ? -5.435 5.130 -1.605 1.00 97.50 99 PHE A CA 1
ATOM 737 C C . PHE A 1 99 ? -5.895 5.412 -0.180 1.00 97.50 99 PHE A C 1
ATOM 739 O O . PHE A 1 99 ? -5.300 6.211 0.532 1.00 97.50 99 PHE A O 1
ATOM 746 N N . VAL A 1 100 ? -6.949 4.707 0.241 1.00 97.06 100 VAL A N 1
ATOM 747 C CA . VAL A 1 100 ? -7.421 4.656 1.629 1.00 97.06 100 VAL A CA 1
ATOM 748 C C . VAL A 1 100 ? -7.291 3.234 2.158 1.00 97.06 100 VAL A C 1
ATOM 750 O O . VAL A 1 100 ? -7.927 2.305 1.654 1.00 97.06 100 VAL A O 1
ATOM 753 N N . ALA A 1 101 ? -6.496 3.063 3.208 1.00 97.12 101 ALA A N 1
ATOM 754 C CA . ALA A 1 101 ? -6.360 1.817 3.944 1.00 97.12 101 ALA A CA 1
ATOM 755 C C . ALA A 1 101 ? -7.360 1.768 5.105 1.00 97.12 101 ALA A C 1
ATOM 757 O O . ALA A 1 101 ? -7.415 2.659 5.954 1.00 97.12 101 ALA A O 1
ATOM 758 N N . LYS A 1 102 ? -8.144 0.689 5.182 1.00 96.62 102 LYS A N 1
ATOM 759 C CA . LYS A 1 102 ? -9.044 0.407 6.309 1.00 96.62 102 LYS A CA 1
ATOM 760 C C . LYS A 1 102 ? -8.327 -0.538 7.265 1.00 96.62 102 LYS A C 1
ATOM 762 O O . LYS A 1 102 ? -8.225 -1.737 6.993 1.00 96.62 102 LYS A O 1
ATOM 767 N N . VAL A 1 103 ? -7.816 -0.001 8.367 1.00 97.19 103 VAL A N 1
ATOM 768 C CA . VAL A 1 103 ? -7.041 -0.749 9.365 1.00 97.19 103 VAL A CA 1
ATOM 769 C C . VAL A 1 103 ? -7.604 -0.459 10.748 1.00 97.19 103 VAL A C 1
ATOM 771 O O . VAL A 1 103 ? -7.954 0.676 11.048 1.00 97.19 103 VAL A O 1
ATOM 774 N N . PHE A 1 104 ? -7.717 -1.483 11.590 1.00 97.31 104 PHE A N 1
ATOM 775 C CA . PHE A 1 104 ? -8.213 -1.340 12.958 1.00 97.31 104 PHE A CA 1
ATOM 776 C C . PHE A 1 104 ? -7.232 -1.926 13.961 1.00 97.31 104 PHE A C 1
ATOM 778 O O . PHE A 1 104 ? -6.660 -2.985 13.727 1.00 97.31 104 PHE A O 1
ATOM 785 N N . GLU A 1 105 ? -7.113 -1.295 15.120 1.00 97.12 105 GLU A N 1
ATOM 786 C CA . GLU A 1 105 ? -6.308 -1.779 16.239 1.00 97.12 105 GLU A CA 1
ATOM 787 C C . GLU A 1 105 ? -7.189 -1.830 17.486 1.00 97.12 105 GLU A C 1
ATOM 789 O O . GLU A 1 105 ? -7.747 -0.812 17.898 1.00 97.12 105 GLU A O 1
ATOM 794 N N . LYS A 1 106 ? -7.360 -3.016 18.087 1.00 96.12 106 LYS A N 1
ATOM 795 C CA . LYS A 1 106 ? -8.214 -3.208 19.282 1.00 96.12 106 LYS A CA 1
ATOM 796 C C . LYS A 1 106 ? -9.611 -2.564 19.136 1.00 96.12 106 LYS A C 1
ATOM 798 O O . LYS A 1 106 ? -10.140 -1.975 20.074 1.00 96.12 106 LYS A O 1
ATOM 803 N N . GLY A 1 107 ? -10.189 -2.647 17.934 1.00 95.00 107 GLY A N 1
ATOM 804 C CA . GLY A 1 107 ? -11.507 -2.093 17.596 1.00 95.00 107 GLY A CA 1
ATOM 805 C C . GLY A 1 107 ? -11.535 -0.600 17.244 1.00 95.00 107 GLY A C 1
ATOM 806 O O . GLY A 1 107 ? -12.578 -0.116 16.818 1.00 95.00 107 GLY A O 1
ATOM 807 N N . LYS A 1 108 ? -10.419 0.126 17.366 1.00 96.44 108 LYS A N 1
ATOM 808 C CA . LYS A 1 108 ? -10.317 1.544 16.988 1.00 96.44 108 LYS A CA 1
ATOM 809 C C . LYS A 1 108 ? -9.894 1.679 15.529 1.00 96.44 108 LYS A C 1
ATOM 811 O O . LYS A 1 108 ? -9.000 0.954 15.094 1.00 96.44 108 LYS A O 1
ATOM 816 N N . ASP A 1 109 ? -10.524 2.595 14.793 1.00 95.69 109 ASP A N 1
ATOM 817 C CA . ASP A 1 109 ? -10.133 2.916 13.415 1.00 95.69 109 ASP A CA 1
ATOM 818 C C . ASP A 1 109 ? -8.736 3.561 13.426 1.00 95.69 109 ASP A C 1
ATOM 820 O O . ASP A 1 109 ? -8.501 4.570 14.094 1.00 95.69 109 ASP A O 1
ATOM 824 N N . ARG A 1 110 ? -7.800 2.916 12.731 1.00 96.06 110 ARG A N 1
ATOM 825 C CA . ARG A 1 110 ? -6.423 3.358 12.470 1.00 96.06 110 ARG A CA 1
ATOM 826 C C . ARG A 1 110 ? -6.180 3.493 10.968 1.00 96.06 110 ARG A C 1
ATOM 828 O O . ARG A 1 110 ? -5.042 3.440 10.515 1.00 96.06 110 ARG A O 1
ATOM 835 N N . GLY A 1 111 ? -7.253 3.588 10.187 1.00 96.44 111 GLY A N 1
ATOM 836 C CA . GLY A 1 111 ? -7.168 3.792 8.760 1.00 96.44 111 GLY A CA 1
ATOM 837 C C . GLY A 1 111 ? -6.490 5.111 8.425 1.00 96.44 111 GLY A C 1
ATOM 838 O O . GLY A 1 111 ? -6.418 6.041 9.234 1.00 96.44 111 GLY A O 1
ATOM 839 N N . PHE A 1 112 ? -6.027 5.191 7.192 1.00 96.75 112 PHE A N 1
ATOM 840 C CA . PHE A 1 112 ? -5.314 6.341 6.668 1.00 96.75 112 PHE A CA 1
ATOM 841 C C . PHE A 1 112 ? -5.541 6.464 5.171 1.00 96.75 112 PHE A C 1
ATOM 843 O O . PHE A 1 112 ? -5.954 5.498 4.522 1.00 96.75 112 PHE A O 1
ATOM 850 N N . ALA A 1 113 ? -5.285 7.654 4.642 1.00 97.38 113 ALA A N 1
ATOM 851 C CA . ALA A 1 113 ? -5.043 7.837 3.225 1.00 97.38 113 ALA A CA 1
ATOM 852 C C . ALA A 1 113 ? -3.562 8.089 2.996 1.00 97.38 113 A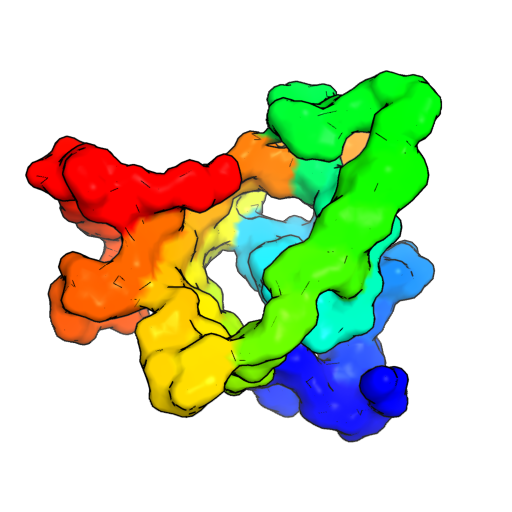LA A C 1
ATOM 854 O O . ALA A 1 113 ? -2.908 8.729 3.817 1.00 97.38 113 ALA A O 1
ATOM 855 N N . GLU A 1 114 ? -3.062 7.605 1.873 1.00 97.62 114 GLU A N 1
ATOM 856 C CA . GLU A 1 114 ? -1.683 7.822 1.477 1.00 97.62 114 GLU A CA 1
ATOM 857 C C . GLU A 1 114 ? -1.604 8.112 -0.017 1.00 97.62 114 GLU A C 1
ATOM 859 O O . GLU A 1 114 ? -2.249 7.432 -0.822 1.00 97.62 114 GLU A O 1
ATOM 864 N N . LEU A 1 115 ? -0.807 9.118 -0.370 1.00 97.94 115 LEU A N 1
ATOM 865 C CA . LEU A 1 115 ? -0.310 9.329 -1.722 1.00 97.94 115 LEU A CA 1
ATOM 866 C C . LEU A 1 115 ? 1.115 8.778 -1.799 1.00 97.94 115 LEU A C 1
ATOM 868 O O . LEU A 1 115 ? 2.067 9.471 -1.432 1.00 97.94 115 LEU A O 1
ATOM 872 N N . SER A 1 116 ? 1.251 7.537 -2.258 1.00 98.12 116 SER A N 1
ATOM 873 C CA . SER A 1 116 ? 2.554 6.898 -2.458 1.00 98.12 116 SER A CA 1
ATOM 874 C C . SER A 1 116 ? 3.186 7.324 -3.776 1.00 98.12 116 SER A C 1
ATOM 876 O O . SER A 1 116 ? 2.485 7.509 -4.776 1.00 98.12 116 SER A O 1
ATOM 878 N N . ARG A 1 117 ? 4.518 7.372 -3.791 1.00 98.00 117 ARG A N 1
ATOM 879 C CA . ARG A 1 117 ? 5.369 7.569 -4.965 1.00 98.00 117 ARG A CA 1
ATOM 880 C C . ARG A 1 117 ? 6.149 6.299 -5.286 1.00 98.00 117 ARG A C 1
ATOM 882 O O . ARG A 1 117 ? 6.564 5.555 -4.395 1.00 98.00 117 ARG A O 1
ATOM 889 N N . PHE A 1 118 ? 6.371 6.086 -6.574 1.00 98.31 118 PHE A N 1
ATOM 890 C CA . PHE A 1 118 ? 7.027 4.914 -7.122 1.00 98.31 118 PHE A CA 1
ATOM 891 C C . PHE A 1 118 ? 8.009 5.293 -8.225 1.00 98.31 118 PHE A C 1
ATOM 893 O O . PHE A 1 118 ? 7.788 6.254 -8.965 1.00 98.31 118 PHE A O 1
ATOM 900 N N . ALA A 1 119 ? 9.056 4.489 -8.361 1.00 97.75 119 ALA A N 1
ATOM 901 C CA . ALA A 1 119 ? 10.041 4.591 -9.428 1.00 97.75 119 ALA A CA 1
ATOM 902 C C . ALA A 1 119 ? 10.274 3.216 -10.060 1.00 97.75 119 ALA A C 1
ATOM 904 O O . ALA A 1 119 ? 10.115 2.184 -9.408 1.00 97.75 119 ALA A O 1
ATOM 905 N N . TRP A 1 120 ? 10.636 3.201 -11.341 1.00 97.44 120 TRP A N 1
ATOM 906 C CA . TRP A 1 120 ? 11.106 1.991 -12.008 1.00 97.44 120 TRP A CA 1
ATOM 907 C C . TRP A 1 120 ? 12.619 1.875 -11.817 1.00 97.44 120 TRP A C 1
ATOM 909 O O . TRP A 1 120 ? 13.361 2.738 -12.280 1.00 97.44 120 TRP A O 1
ATOM 919 N N . GLU A 1 121 ? 13.064 0.799 -11.177 1.00 96.12 121 GLU A N 1
ATOM 920 C CA . GLU A 1 121 ? 14.474 0.440 -11.009 1.00 96.12 121 GLU A CA 1
ATOM 921 C C . GLU A 1 121 ? 14.701 -0.921 -11.667 1.00 96.12 121 GLU A C 1
ATOM 923 O O . GLU A 1 121 ? 14.024 -1.895 -11.332 1.00 96.12 121 GLU A O 1
ATOM 928 N N . ASP A 1 122 ? 15.599 -0.982 -12.653 1.00 94.31 122 ASP A N 1
ATOM 929 C CA . ASP A 1 122 ? 15.918 -2.208 -13.401 1.00 94.31 122 ASP A CA 1
ATOM 930 C C . ASP A 1 122 ? 14.675 -2.968 -13.905 1.00 94.31 122 ASP A C 1
ATOM 932 O O . ASP A 1 122 ? 14.569 -4.192 -13.824 1.00 94.31 122 ASP A O 1
ATOM 936 N N . GLY A 1 123 ? 13.683 -2.222 -14.406 1.00 94.19 123 GLY A N 1
ATOM 937 C CA . GLY A 1 123 ? 12.430 -2.784 -14.922 1.00 94.19 123 GLY A CA 1
ATOM 938 C C . GLY A 1 123 ? 11.463 -3.295 -13.848 1.00 94.19 123 GLY A C 1
ATOM 939 O O . GLY A 1 123 ? 10.465 -3.924 -14.190 1.00 94.19 123 GLY A O 1
ATOM 940 N N . THR A 1 124 ? 11.718 -3.007 -12.570 1.00 95.75 124 THR A N 1
ATOM 941 C CA . THR A 1 124 ? 10.843 -3.344 -11.441 1.00 95.75 124 THR A CA 1
ATOM 942 C C . THR A 1 124 ? 10.310 -2.077 -10.786 1.00 95.75 124 THR A C 1
ATOM 944 O O . THR A 1 124 ? 11.059 -1.142 -10.515 1.00 95.75 124 THR A O 1
ATOM 947 N N . LEU A 1 125 ? 9.008 -2.034 -10.510 1.00 97.81 125 LEU A N 1
ATOM 948 C CA . LEU A 1 125 ? 8.404 -0.911 -9.802 1.00 97.81 125 LEU A CA 1
ATOM 949 C C . LEU A 1 125 ? 8.733 -0.984 -8.301 1.00 97.81 125 LEU A C 1
ATOM 951 O O . LEU A 1 125 ? 8.514 -2.016 -7.662 1.00 97.81 125 LEU A O 1
ATOM 955 N N . ARG A 1 126 ? 9.226 0.118 -7.737 1.00 98.06 126 ARG A N 1
ATOM 956 C CA . ARG A 1 126 ? 9.673 0.241 -6.345 1.00 98.06 126 ARG A CA 1
ATOM 957 C C . ARG A 1 126 ? 8.961 1.375 -5.624 1.00 98.06 126 ARG A C 1
ATOM 959 O O . ARG A 1 126 ? 8.639 2.392 -6.231 1.00 98.06 126 ARG A O 1
ATOM 966 N N . TYR A 1 127 ? 8.713 1.188 -4.333 1.00 97.88 127 TYR A N 1
ATOM 967 C CA . TYR A 1 127 ? 8.131 2.180 -3.435 1.00 97.88 127 TYR A CA 1
ATOM 968 C C . TYR A 1 127 ? 9.205 3.145 -2.934 1.00 97.88 127 TYR A C 1
ATOM 970 O O . TYR A 1 127 ? 10.150 2.709 -2.285 1.00 97.88 127 TYR A O 1
ATOM 978 N N . VAL A 1 128 ? 9.012 4.435 -3.208 1.00 97.12 128 VAL A N 1
ATOM 979 C CA . VAL A 1 128 ? 9.953 5.511 -2.849 1.00 97.12 128 VAL A CA 1
ATOM 980 C C . VAL A 1 128 ? 9.589 6.172 -1.518 1.00 97.12 128 VAL A C 1
ATOM 982 O O . VAL A 1 128 ? 10.450 6.684 -0.817 1.00 97.12 128 VAL A O 1
ATOM 985 N N . GLY A 1 129 ? 8.303 6.204 -1.175 1.00 95.69 129 GLY A N 1
ATOM 986 C CA . GLY A 1 129 ? 7.787 6.905 0.000 1.00 95.69 129 GLY A CA 1
ATOM 987 C C . GLY A 1 129 ? 6.406 7.490 -0.275 1.00 95.69 129 GLY A C 1
ATOM 988 O O . GLY A 1 129 ? 5.914 7.432 -1.406 1.00 95.69 129 GLY A O 1
ATOM 989 N N . GLY A 1 130 ? 5.784 8.109 0.724 1.00 95.00 130 GLY A N 1
ATOM 990 C CA . GLY A 1 130 ? 4.418 8.611 0.587 1.00 95.00 130 GLY A CA 1
ATOM 991 C C . GLY A 1 130 ? 4.091 9.801 1.479 1.00 95.00 130 GLY A C 1
ATOM 992 O O . GLY A 1 130 ? 4.827 10.142 2.399 1.00 95.00 130 GLY A O 1
ATOM 993 N N . LEU A 1 131 ? 2.978 10.466 1.169 1.00 95.75 131 LEU A N 1
ATOM 994 C CA . LEU A 1 131 ? 2.335 11.432 2.061 1.00 95.75 131 LEU A CA 1
ATOM 995 C C . LEU A 1 131 ? 1.159 10.741 2.742 1.00 95.75 131 LEU A C 1
ATOM 997 O O . LEU A 1 131 ? 0.176 10.429 2.067 1.00 95.75 131 LEU A O 1
ATOM 1001 N N . LEU A 1 132 ? 1.252 10.514 4.051 1.00 95.38 132 LEU A N 1
ATOM 1002 C CA . LEU A 1 132 ? 0.254 9.772 4.816 1.00 95.38 132 LEU A CA 1
ATOM 1003 C C . LEU A 1 132 ? -0.526 10.703 5.748 1.00 95.38 132 LEU A C 1
ATOM 1005 O O . LEU A 1 132 ? 0.047 11.473 6.516 1.00 95.38 132 LEU A O 1
ATOM 1009 N N . LEU A 1 133 ? -1.855 10.605 5.692 1.00 96.19 133 LEU A N 1
ATOM 1010 C CA . LEU A 1 133 ? -2.780 11.339 6.552 1.00 96.19 133 LEU A CA 1
ATOM 1011 C C . LEU A 1 133 ? -3.714 10.368 7.290 1.00 96.19 133 LEU A C 1
ATOM 1013 O O . LEU A 1 133 ? -4.346 9.512 6.654 1.00 96.19 133 LEU A O 1
ATOM 1017 N N . PRO A 1 134 ? -3.881 10.499 8.621 1.00 95.62 134 PRO A N 1
ATOM 1018 C CA . PRO A 1 134 ? -4.837 9.695 9.371 1.00 95.62 134 PRO A CA 1
ATOM 1019 C C . PRO A 1 134 ? -6.256 9.887 8.837 1.00 95.62 134 PRO A C 1
ATOM 1021 O O . PRO A 1 134 ? -6.710 11.012 8.642 1.00 95.62 134 PRO A O 1
ATOM 1024 N N . LYS A 1 135 ? -7.017 8.800 8.688 1.00 92.81 135 LYS A N 1
ATOM 1025 C CA . LYS A 1 135 ? -8.381 8.860 8.140 1.00 92.81 135 LYS A CA 1
ATOM 1026 C C . LYS A 1 135 ? -9.307 9.757 8.961 1.00 92.81 135 LYS A C 1
ATOM 1028 O O . LYS A 1 135 ? -10.188 10.396 8.401 1.00 92.81 135 LYS A O 1
ATOM 1033 N N . ALA A 1 136 ? -9.094 9.821 10.275 1.00 91.94 136 ALA A N 1
ATOM 1034 C CA . ALA A 1 136 ? -9.857 10.683 11.176 1.00 91.94 136 ALA A CA 1
ATOM 1035 C C . ALA A 1 136 ? -9.672 12.185 10.896 1.00 91.94 136 ALA A C 1
ATOM 1037 O O . ALA A 1 136 ? -10.506 12.978 11.319 1.00 91.94 136 ALA A O 1
ATOM 1038 N N . ALA A 1 137 ? -8.596 12.562 10.205 1.00 91.12 137 ALA A N 1
ATOM 1039 C CA . ALA A 1 137 ? -8.289 13.940 9.861 1.00 91.12 137 ALA A CA 1
ATOM 1040 C C . ALA A 1 137 ? -8.700 14.297 8.422 1.00 91.12 137 ALA A C 1
ATOM 1042 O O . ALA A 1 137 ? -8.587 15.446 8.021 1.00 91.12 137 ALA A O 1
ATOM 1043 N N . LEU A 1 138 ? -9.185 13.330 7.636 1.00 89.38 138 LEU A N 1
ATOM 1044 C CA . LEU A 1 138 ? -9.550 13.557 6.242 1.00 89.38 138 LEU A CA 1
ATOM 1045 C C . LEU A 1 138 ? -10.954 14.156 6.110 1.00 89.38 138 LEU A C 1
ATOM 1047 O O . LEU A 1 138 ? -11.866 13.781 6.852 1.00 89.38 138 LEU A O 1
ATOM 1051 N N . PRO A 1 139 ? -11.182 15.014 5.103 1.00 86.19 139 PRO A N 1
ATOM 1052 C CA . PRO A 1 139 ? -12.523 15.464 4.776 1.00 86.19 139 PRO A CA 1
ATOM 1053 C C . PRO A 1 139 ? -13.373 14.306 4.232 1.00 86.19 139 PRO A C 1
ATOM 1055 O O . PRO A 1 139 ? -12.879 13.397 3.563 1.00 86.19 139 PRO A O 1
ATOM 1058 N N . ASN A 1 140 ? -14.694 14.395 4.420 1.00 80.62 140 ASN A N 1
ATOM 1059 C CA . ASN A 1 140 ? -15.655 13.401 3.914 1.00 80.62 140 ASN A CA 1
ATOM 1060 C C . ASN A 1 140 ? -15.555 13.166 2.392 1.00 80.62 140 ASN A C 1
ATOM 1062 O O . ASN A 1 140 ? -15.922 12.100 1.905 1.00 80.62 140 ASN A O 1
ATOM 1066 N N . ALA A 1 141 ? -15.043 14.147 1.643 1.00 83.19 141 ALA A N 1
ATOM 1067 C CA . ALA A 1 141 ? -14.886 14.097 0.192 1.00 83.19 141 ALA A CA 1
ATOM 1068 C C . ALA A 1 141 ? -13.683 13.262 -0.299 1.00 83.19 141 ALA A C 1
ATOM 1070 O O . ALA A 1 141 ? -13.459 13.195 -1.507 1.00 83.19 141 ALA A O 1
ATOM 1071 N N . ILE A 1 142 ? -12.911 12.618 0.591 1.00 88.31 142 ILE A N 1
ATOM 1072 C CA . ILE A 1 142 ? -11.701 11.872 0.204 1.00 88.31 142 ILE A CA 1
ATOM 1073 C C . ILE A 1 142 ? -11.954 10.837 -0.901 1.00 88.31 142 ILE A C 1
ATOM 1075 O O . ILE A 1 142 ? -11.131 10.696 -1.795 1.00 88.31 142 ILE A O 1
ATOM 1079 N N . ALA A 1 143 ? -13.108 10.163 -0.901 1.00 85.25 143 ALA A N 1
ATOM 1080 C CA . ALA A 1 143 ? -13.419 9.089 -1.850 1.00 85.25 143 ALA A CA 1
ATOM 1081 C C . ALA A 1 143 ? -13.409 9.521 -3.330 1.00 85.25 143 ALA A C 1
ATOM 1083 O O . ALA A 1 143 ? -13.268 8.676 -4.210 1.00 85.25 143 ALA A O 1
ATOM 1084 N N . THR A 1 144 ? -13.564 10.817 -3.604 1.00 88.06 144 THR A N 1
ATOM 1085 C CA . THR A 1 144 ? -13.553 11.396 -4.956 1.00 88.06 144 THR A CA 1
ATOM 1086 C C . THR A 1 144 ? -12.460 12.451 -5.121 1.00 88.06 144 THR A C 1
ATOM 1088 O O . THR A 1 144 ? -12.498 13.236 -6.066 1.00 88.06 144 THR A O 1
ATOM 1091 N N . MET A 1 145 ? -11.521 12.530 -4.178 1.00 89.44 145 MET A N 1
ATOM 1092 C CA . MET A 1 145 ? -10.492 13.560 -4.168 1.00 89.44 145 MET A CA 1
ATOM 1093 C C . MET A 1 145 ? -9.406 13.241 -5.210 1.00 89.44 145 MET A C 1
ATOM 1095 O O . MET A 1 145 ? -8.838 12.148 -5.174 1.00 89.44 145 MET A O 1
ATOM 1099 N N . PRO A 1 146 ? -9.093 14.167 -6.135 1.00 93.44 146 PRO A N 1
ATOM 1100 C CA . PRO A 1 146 ? -7.965 13.998 -7.044 1.00 93.44 146 PRO A CA 1
ATOM 1101 C C . PRO A 1 146 ? -6.630 14.138 -6.298 1.00 93.44 146 PRO A C 1
ATOM 1103 O O . PRO A 1 146 ? -6.562 14.775 -5.246 1.00 93.44 146 PRO A O 1
ATOM 1106 N N . ILE A 1 147 ? -5.558 13.590 -6.881 1.00 96.12 147 ILE A N 1
ATOM 1107 C CA . ILE A 1 147 ? -4.201 13.606 -6.305 1.00 96.12 147 ILE A CA 1
ATOM 1108 C C . ILE A 1 147 ? -3.766 15.023 -5.909 1.00 96.12 147 ILE A C 1
ATOM 1110 O O . ILE A 1 147 ? -3.339 15.228 -4.776 1.00 96.12 147 ILE A O 1
ATOM 1114 N N . ASP A 1 148 ? -3.939 16.011 -6.791 1.00 96.19 148 ASP A N 1
ATOM 1115 C CA . ASP A 1 148 ? -3.499 17.386 -6.515 1.00 96.19 148 ASP A CA 1
ATOM 1116 C C . ASP A 1 148 ? -4.261 18.031 -5.352 1.00 96.19 148 ASP A C 1
ATOM 1118 O O . ASP A 1 148 ? -3.678 18.774 -4.567 1.00 96.19 148 ASP A O 1
ATOM 1122 N N . ALA A 1 149 ? -5.548 17.707 -5.183 1.00 94.88 149 ALA A N 1
ATOM 1123 C CA . ALA A 1 149 ? -6.324 18.194 -4.045 1.00 94.88 149 ALA A CA 1
ATOM 1124 C C . ALA A 1 149 ? -5.886 17.530 -2.733 1.00 94.88 149 ALA A C 1
ATOM 1126 O O . ALA A 1 149 ? -5.836 18.200 -1.704 1.00 94.88 149 ALA A O 1
ATOM 1127 N N . PHE A 1 150 ? -5.536 16.239 -2.764 1.00 96.31 150 PHE A N 1
ATOM 1128 C CA . PHE A 1 150 ? -4.965 15.557 -1.601 1.00 96.31 150 PHE A CA 1
ATOM 1129 C C . PHE A 1 150 ? -3.608 16.153 -1.219 1.00 96.31 150 PHE A C 1
ATOM 1131 O O . PHE A 1 150 ? -3.372 16.437 -0.046 1.00 96.31 150 PHE A O 1
ATOM 1138 N N . ARG A 1 151 ? -2.742 16.401 -2.210 1.00 96.06 151 ARG A N 1
ATOM 1139 C CA . ARG A 1 151 ? -1.431 17.028 -2.006 1.00 96.06 151 ARG A CA 1
ATOM 1140 C C . ARG A 1 151 ? -1.576 18.428 -1.404 1.00 96.06 151 ARG A C 1
ATOM 1142 O O . ARG A 1 151 ? -0.999 18.687 -0.356 1.00 96.06 151 ARG A O 1
ATOM 1149 N N . ALA A 1 152 ? -2.427 19.275 -1.985 1.00 95.62 152 ALA A N 1
ATOM 1150 C CA . ALA A 1 152 ? -2.702 20.612 -1.457 1.00 95.62 152 ALA A CA 1
ATOM 1151 C C . ALA A 1 152 ? -3.289 20.574 -0.034 1.00 95.62 152 ALA A C 1
ATOM 1153 O O . ALA A 1 152 ? -2.964 21.417 0.801 1.00 95.62 152 ALA A O 1
ATOM 1154 N N . TYR A 1 153 ? -4.137 19.585 0.270 1.00 95.25 153 TYR A N 1
ATOM 1155 C CA . TYR A 1 153 ? -4.664 19.397 1.620 1.00 95.25 153 TYR A CA 1
ATOM 1156 C C . TYR A 1 153 ? -3.554 19.037 2.617 1.00 95.25 153 TYR A C 1
ATOM 1158 O O . TYR A 1 153 ? -3.486 19.651 3.680 1.00 95.25 153 TYR A O 1
ATOM 1166 N N . ALA A 1 154 ? -2.669 18.098 2.270 1.00 94.88 154 ALA A N 1
ATOM 1167 C CA . ALA A 1 154 ? -1.520 17.728 3.096 1.00 94.88 154 ALA A CA 1
ATOM 1168 C C . ALA A 1 154 ? -0.556 18.910 3.315 1.00 94.88 154 ALA A C 1
ATOM 1170 O O . ALA A 1 154 ? -0.125 19.146 4.439 1.00 94.88 154 ALA A O 1
ATOM 1171 N N . GLU A 1 155 ? -0.271 19.696 2.273 1.00 95.06 155 GLU A N 1
ATOM 1172 C CA . GLU A 1 155 ? 0.572 20.900 2.358 1.00 95.06 155 GLU A CA 1
ATOM 1173 C C . GLU A 1 155 ? -0.023 21.974 3.276 1.00 95.06 155 GLU A C 1
ATOM 1175 O O . GLU A 1 155 ? 0.707 22.643 4.006 1.00 95.06 155 GLU A O 1
ATOM 1180 N N . ALA A 1 156 ? -1.350 22.128 3.271 1.00 95.50 156 ALA A N 1
ATOM 1181 C CA . ALA A 1 156 ? -2.047 23.060 4.151 1.00 95.50 156 ALA A CA 1
ATOM 1182 C C . ALA A 1 156 ? -2.128 22.580 5.614 1.00 95.50 156 ALA A C 1
ATOM 1184 O O . ALA A 1 156 ? -2.425 23.390 6.492 1.00 95.50 156 ALA A O 1
ATOM 1185 N N . HIS A 1 157 ? -1.873 21.293 5.879 1.00 94.56 157 HIS A N 1
ATOM 1186 C CA . HIS A 1 157 ? -1.963 20.682 7.211 1.00 94.56 157 HIS A CA 1
ATOM 1187 C C . HIS A 1 157 ? -0.726 19.818 7.521 1.00 94.56 157 HIS A C 1
ATOM 1189 O O . HIS A 1 157 ? -0.841 18.603 7.725 1.00 94.56 157 HIS A O 1
ATOM 1195 N N . PRO A 1 158 ? 0.479 20.415 7.550 1.00 94.00 158 PRO A N 1
ATOM 1196 C CA . PRO A 1 158 ? 1.722 19.669 7.742 1.00 94.00 158 PRO A CA 1
ATOM 1197 C C . PRO A 1 158 ? 1.801 18.981 9.113 1.00 94.00 158 PRO A C 1
ATOM 1199 O O . PRO A 1 158 ? 2.508 17.992 9.262 1.00 94.00 158 PRO A O 1
ATOM 1202 N N . ASP A 1 159 ? 1.056 19.470 10.107 1.00 94.12 159 ASP A N 1
ATOM 1203 C CA . ASP A 1 159 ? 0.931 18.878 11.442 1.00 94.12 159 ASP A CA 1
ATOM 1204 C C . ASP A 1 159 ? 0.178 17.537 11.451 1.00 94.12 159 ASP A C 1
ATOM 1206 O O . ASP A 1 159 ? 0.310 16.760 12.398 1.00 94.12 159 ASP A O 1
ATOM 1210 N N . LEU A 1 160 ? -0.596 17.252 10.399 1.00 91.12 160 LEU A N 1
ATOM 1211 C CA . LEU A 1 160 ? -1.343 16.005 10.243 1.00 91.12 160 LEU A CA 1
ATOM 1212 C C . LEU A 1 160 ? -0.573 14.938 9.463 1.00 91.12 160 LEU A C 1
ATOM 1214 O O . LEU A 1 160 ? -0.954 13.764 9.517 1.00 91.12 160 LEU A O 1
ATOM 1218 N N . VAL A 1 161 ? 0.465 15.332 8.720 1.00 89.75 161 VAL A N 1
ATOM 1219 C CA . VAL A 1 161 ? 1.276 14.408 7.926 1.00 89.75 161 VAL A CA 1
ATOM 1220 C C . VAL A 1 161 ? 2.102 13.553 8.874 1.00 89.75 161 VAL A C 1
ATOM 1222 O O . VAL A 1 161 ? 2.882 14.050 9.683 1.00 89.75 161 VAL A O 1
ATOM 1225 N N . VAL A 1 162 ? 1.925 12.245 8.765 1.00 80.94 162 VAL A N 1
ATOM 1226 C CA . VAL A 1 162 ? 2.717 11.263 9.502 1.00 80.94 162 VAL A CA 1
ATOM 1227 C C . VAL A 1 162 ? 3.622 10.535 8.513 1.00 80.94 162 VAL A C 1
ATOM 1229 O O . VAL A 1 162 ? 3.272 10.408 7.340 1.00 80.94 162 VAL A O 1
ATOM 1232 N N . GLY A 1 163 ? 4.804 10.122 8.974 1.00 65.19 163 GLY A N 1
ATOM 1233 C CA . GLY A 1 163 ? 5.816 9.480 8.129 1.00 65.19 163 GLY A CA 1
ATOM 1234 C C . GLY A 1 163 ? 5.246 8.335 7.284 1.00 65.19 163 GLY A C 1
ATOM 1235 O O . GLY A 1 163 ? 4.333 7.629 7.727 1.00 65.19 163 GLY A O 1
ATOM 1236 N N . GLY A 1 164 ? 5.781 8.191 6.073 1.00 50.81 164 GLY A N 1
ATOM 1237 C CA . GLY A 1 164 ? 5.448 7.153 5.100 1.00 50.81 164 GLY A CA 1
ATOM 1238 C C . GLY A 1 164 ? 6.703 6.561 4.493 1.00 50.81 164 GLY A C 1
ATOM 1239 O O . GLY A 1 164 ? 7.739 7.253 4.549 1.00 50.81 164 GLY A O 1
#

Sequence (164 aa):
MRPKDPCPCRSSASYADCCLPAHDGTKPPAAPRELVRARYSAFALGLGEFLHATLSSDHEDHADGDDVPRRVRELSTAGKGLKYMGVDVLASTDTEALFVAKVFEKGKDRGFAELSRFAWEDGTLRYVGGLLLPKAALPNAIATMPIDAFRAYAEAHPDLVVGG